Protein AF-A0A7C5LTK8-F1 (afdb_monomer)

Radius of gyration: 16.99 Å; Cα contacts (8 Å, |Δi|>4): 163; chains: 1; bounding box: 32×28×56 Å

Nearest PDB structures (foldseek):
  8brd-assembly1_B  TM=3.113E-01  e=4.172E+00  Vibrio alginolyticus

Mean predicted aligned error: 5.51 Å

Secondary structure (DSSP, 8-state):
-TT--HHHHHHHHHHHHHHHHHHHHHHHHHHHHHS-TT-S-HHHHHHHHHTSHHHHHHHHHHHHHHHHHHHHHHHHH-TTSHHHHHHHHHHHHHHHHHHS--TTS-HHHHHHHHHHHHHHHHHHHHHHHHHH-

Solvent-accessible surface area (backbone atoms only — not comparable to full-atom values): 6772 Å² total; per-residue (Å²): 129,91,40,74,44,70,67,23,33,50,48,17,49,49,46,31,53,54,48,50,51,52,50,50,51,55,50,51,53,52,54,55,71,72,52,62,91,84,48,98,49,60,66,63,51,49,53,51,52,58,58,27,72,68,43,48,49,53,54,50,52,51,51,48,51,35,34,21,51,17,7,20,54,11,11,67,66,21,73,82,26,20,59,63,32,6,42,52,41,10,48,50,48,21,52,48,47,68,69,51,88,57,86,85,57,58,66,68,57,43,52,52,51,19,63,46,29,32,63,37,5,36,48,17,11,50,66,41,47,71,74,76,106

pLDDT: mean 86.71, std 8.19, range [54.88, 95.88]

Sequence (133 aa):
MAGLSLAAIGAGIGVAVILSALVGLVFGAAVIADTHPDDDDPEAALDAAMASPGALAQLSVLSLAVTLLSGAVTGWLAPAAPYANAALVGATGTVLGLALPAPGFPRRLRIAMALATLPVTLAGAWGLTAFTG

Structure (mmCIF, N/CA/C/O backbone):
data_AF-A0A7C5LTK8-F1
#
_entry.id   AF-A0A7C5LTK8-F1
#
loop_
_atom_site.group_PDB
_atom_site.id
_atom_site.type_symbol
_atom_site.label_atom_id
_atom_site.label_alt_id
_atom_site.label_comp_id
_atom_site.label_asym_id
_atom_site.label_entity_id
_atom_site.label_seq_id
_atom_site.pdbx_PDB_ins_code
_atom_site.Cartn_x
_atom_site.Cartn_y
_atom_site.Cartn_z
_atom_site.occupancy
_atom_site.B_iso_or_equiv
_atom_site.auth_seq_id
_atom_site.auth_comp_id
_atom_site.auth_asym_id
_atom_site.auth_atom_id
_atom_site.pdbx_PDB_model_num
ATOM 1 N N . MET A 1 1 ? -12.384 -8.879 23.725 1.00 54.88 1 MET A N 1
ATOM 2 C CA . MET A 1 1 ? -11.821 -8.391 22.444 1.00 54.88 1 MET A CA 1
ATOM 3 C C . MET A 1 1 ? -12.862 -7.580 21.661 1.00 54.88 1 MET A C 1
ATOM 5 O O . MET A 1 1 ? -13.046 -7.800 20.471 1.00 54.88 1 MET A O 1
ATOM 9 N N . ALA A 1 2 ? -13.578 -6.658 22.313 1.00 58.59 2 ALA A N 1
ATOM 10 C CA . ALA A 1 2 ? -14.567 -5.825 21.629 1.00 58.59 2 ALA A CA 1
ATOM 11 C C . ALA A 1 2 ? -13.823 -4.701 20.890 1.00 58.59 2 ALA A C 1
ATOM 13 O O . ALA A 1 2 ? -13.115 -3.934 21.532 1.00 58.59 2 ALA A O 1
ATOM 14 N N . GLY A 1 3 ? -13.909 -4.660 19.559 1.00 80.25 3 GLY A N 1
ATOM 15 C CA . GLY A 1 3 ? -13.295 -3.603 18.743 1.00 80.25 3 GLY A CA 1
ATOM 16 C C . GLY A 1 3 ? -12.695 -4.079 17.418 1.00 80.25 3 GLY A C 1
ATOM 17 O O . GLY A 1 3 ? -12.598 -3.290 16.481 1.00 80.25 3 GLY A O 1
ATOM 18 N N . LEU A 1 4 ? -12.337 -5.362 17.293 1.00 88.12 4 LEU A N 1
ATOM 19 C CA . LEU A 1 4 ? -11.891 -5.925 16.014 1.00 88.12 4 LEU A CA 1
ATOM 20 C C . LEU A 1 4 ? -13.092 -6.207 15.103 1.00 88.12 4 LEU A C 1
ATOM 22 O O . LEU A 1 4 ? -14.063 -6.833 15.526 1.00 88.12 4 LEU A O 1
ATOM 26 N N . SER A 1 5 ? -13.009 -5.760 13.853 1.00 92.88 5 SER A N 1
ATOM 27 C CA . SER A 1 5 ? -14.046 -5.891 12.834 1.00 92.88 5 SER A CA 1
ATOM 28 C C . SER A 1 5 ? -13.466 -6.554 11.589 1.00 92.88 5 SER A C 1
ATOM 30 O O . SER A 1 5 ? -12.733 -5.936 10.817 1.00 92.88 5 SER A O 1
ATOM 32 N N . LEU A 1 6 ? -13.831 -7.822 11.367 1.00 91.81 6 LEU A N 1
ATOM 33 C CA . LEU A 1 6 ? -13.440 -8.565 10.162 1.00 91.81 6 LEU A CA 1
ATOM 34 C C . LEU A 1 6 ? -13.928 -7.878 8.883 1.00 91.81 6 LEU A C 1
ATOM 36 O O . LEU A 1 6 ? -13.221 -7.889 7.881 1.00 91.81 6 LEU A O 1
ATOM 40 N N . ALA A 1 7 ? -15.103 -7.245 8.927 1.00 92.69 7 ALA A N 1
ATOM 41 C CA . ALA A 1 7 ? -15.638 -6.498 7.796 1.00 92.69 7 ALA A CA 1
ATOM 42 C C . ALA A 1 7 ? -14.766 -5.277 7.457 1.00 92.69 7 ALA A C 1
ATOM 44 O O . ALA A 1 7 ? -14.459 -5.059 6.290 1.00 92.69 7 ALA A O 1
ATOM 45 N N . ALA A 1 8 ? -14.312 -4.520 8.463 1.00 90.69 8 ALA A N 1
ATOM 46 C CA . ALA A 1 8 ? -13.443 -3.362 8.248 1.00 90.69 8 ALA A CA 1
ATOM 47 C C . ALA A 1 8 ? -12.054 -3.771 7.735 1.00 90.69 8 ALA A C 1
ATOM 49 O O . ALA A 1 8 ? -11.541 -3.162 6.800 1.00 90.69 8 ALA A O 1
ATOM 50 N N . ILE A 1 9 ? -11.473 -4.836 8.299 1.00 92.31 9 ILE A N 1
ATOM 51 C CA . ILE A 1 9 ? -10.191 -5.396 7.842 1.00 92.31 9 ILE A CA 1
ATOM 52 C C . ILE A 1 9 ? -10.316 -5.891 6.395 1.00 92.31 9 ILE A C 1
ATOM 54 O O . ILE A 1 9 ? -9.482 -5.564 5.552 1.00 92.31 9 ILE A O 1
ATOM 58 N N . GLY A 1 10 ? -11.378 -6.643 6.093 1.00 91.75 10 GLY A N 1
ATOM 59 C CA . GLY A 1 10 ? -11.665 -7.130 4.746 1.00 91.75 10 GLY A CA 1
ATOM 60 C C . GLY A 1 10 ? -11.858 -5.993 3.743 1.00 91.75 10 GLY A C 1
ATOM 61 O O . GLY A 1 10 ? -11.321 -6.062 2.642 1.00 91.75 10 GLY A O 1
ATOM 62 N N . ALA A 1 11 ? -12.549 -4.919 4.134 1.00 92.50 11 ALA A N 1
ATOM 63 C CA . ALA A 1 11 ? -12.712 -3.729 3.304 1.00 92.50 11 ALA A CA 1
ATOM 64 C C . ALA A 1 11 ? -11.375 -3.020 3.044 1.00 92.50 11 ALA A C 1
ATOM 66 O O . ALA A 1 11 ? -11.083 -2.692 1.898 1.00 92.50 11 ALA A O 1
ATOM 67 N N . GLY A 1 12 ? -10.532 -2.840 4.067 1.00 91.38 12 GLY A N 1
ATOM 68 C CA . GLY A 1 12 ? -9.191 -2.275 3.908 1.00 91.38 12 GLY A CA 1
ATOM 69 C C . GLY A 1 12 ? -8.328 -3.078 2.938 1.00 91.38 12 GLY A C 1
ATOM 70 O O . GLY A 1 12 ? -7.762 -2.512 2.000 1.00 91.38 12 GLY A O 1
ATOM 71 N N . ILE A 1 13 ? -8.274 -4.402 3.108 1.00 92.88 13 ILE A N 1
ATOM 72 C CA . ILE A 1 13 ? -7.550 -5.296 2.191 1.00 92.88 13 ILE A CA 1
ATOM 73 C C . ILE A 1 13 ? -8.144 -5.213 0.778 1.00 92.88 13 ILE A C 1
ATOM 75 O O . ILE A 1 13 ? -7.400 -5.083 -0.190 1.00 92.88 13 ILE A O 1
ATOM 79 N N . GLY A 1 14 ? -9.473 -5.232 0.648 1.00 92.12 14 GLY A N 1
ATOM 80 C CA . GLY A 1 14 ? -10.161 -5.115 -0.638 1.00 92.12 14 GLY A CA 1
ATOM 81 C C . GLY A 1 14 ? -9.826 -3.815 -1.370 1.00 92.12 14 GLY A C 1
ATOM 82 O O . GLY A 1 14 ? -9.500 -3.848 -2.554 1.00 92.12 14 GLY A O 1
ATOM 83 N N . VAL A 1 15 ? -9.822 -2.681 -0.661 1.00 93.19 15 VAL A N 1
ATOM 84 C CA . VAL A 1 15 ? -9.406 -1.379 -1.206 1.00 93.19 15 VAL A CA 1
ATOM 85 C C . VAL A 1 15 ? -7.959 -1.425 -1.680 1.00 93.19 15 VAL A C 1
ATOM 87 O O . VAL A 1 15 ? -7.680 -0.971 -2.787 1.00 93.19 15 VAL A O 1
ATOM 90 N N . ALA A 1 16 ? -7.053 -2.003 -0.885 1.00 91.00 16 ALA A N 1
ATOM 91 C CA . ALA A 1 16 ? -5.656 -2.132 -1.283 1.00 91.00 16 ALA A CA 1
ATOM 92 C C . ALA A 1 16 ? -5.522 -2.932 -2.587 1.00 91.00 16 ALA A C 1
ATOM 94 O O . ALA A 1 16 ? -4.891 -2.466 -3.528 1.00 91.00 16 ALA A O 1
ATOM 95 N N . VAL A 1 17 ? -6.181 -4.089 -2.684 1.00 91.12 17 VAL A N 1
ATOM 96 C CA . VAL A 1 17 ? -6.124 -4.950 -3.876 1.00 91.12 17 VAL A CA 1
ATOM 97 C C . VAL A 1 17 ? -6.712 -4.257 -5.107 1.00 91.12 17 VAL A C 1
ATOM 99 O O . VAL A 1 17 ? -6.070 -4.232 -6.157 1.00 91.12 17 VAL A O 1
ATOM 102 N N . ILE A 1 18 ? -7.909 -3.674 -4.989 1.00 93.50 18 ILE A N 1
ATOM 103 C CA . ILE A 1 18 ? -8.596 -3.025 -6.115 1.00 93.50 18 ILE A CA 1
ATOM 104 C C . ILE A 1 18 ? -7.784 -1.829 -6.614 1.00 93.50 18 ILE A C 1
ATOM 106 O O . ILE A 1 18 ? -7.542 -1.710 -7.815 1.00 93.50 18 ILE A O 1
ATOM 110 N N . LEU A 1 19 ? -7.330 -0.956 -5.711 1.00 92.44 19 LEU A N 1
ATOM 111 C CA . LEU A 1 19 ? -6.563 0.220 -6.109 1.00 92.44 19 LEU A CA 1
ATOM 112 C C . LEU A 1 19 ? -5.185 -0.154 -6.655 1.00 92.44 19 LEU A C 1
ATOM 114 O O . LEU A 1 19 ? -4.761 0.446 -7.636 1.00 92.44 19 LEU A O 1
ATOM 118 N N . SER A 1 20 ? -4.506 -1.157 -6.092 1.00 90.50 20 SER A N 1
ATOM 119 C CA . SER A 1 20 ? -3.244 -1.653 -6.653 1.00 90.50 20 SER A CA 1
ATOM 120 C C . SER A 1 20 ? -3.422 -2.206 -8.067 1.00 90.50 20 SER A C 1
ATOM 122 O O . SER A 1 20 ? -2.588 -1.929 -8.926 1.00 90.50 20 SER A O 1
ATOM 124 N N . ALA A 1 21 ? -4.514 -2.927 -8.342 1.00 89.94 21 ALA A N 1
ATOM 125 C CA . ALA A 1 21 ? -4.817 -3.411 -9.688 1.00 89.94 21 ALA A CA 1
ATOM 126 C C . ALA A 1 21 ? -5.087 -2.254 -10.665 1.00 89.94 21 ALA A C 1
ATOM 128 O O . ALA A 1 21 ? -4.532 -2.235 -11.761 1.00 89.94 21 ALA A O 1
ATOM 129 N N . LEU A 1 22 ? -5.884 -1.260 -10.259 1.00 90.50 22 LEU A N 1
ATOM 130 C CA . LEU A 1 22 ? -6.170 -0.080 -11.083 1.00 90.50 22 LEU A CA 1
ATOM 131 C C . LEU A 1 22 ? -4.912 0.746 -11.367 1.00 90.50 22 LEU A C 1
ATOM 133 O O . LEU A 1 22 ? -4.670 1.119 -12.511 1.00 90.50 22 LEU A O 1
ATOM 137 N N . VAL A 1 23 ? -4.091 0.991 -10.344 1.00 89.25 23 VAL A N 1
ATOM 138 C CA . VAL A 1 23 ? -2.800 1.673 -10.484 1.00 89.25 23 VAL A CA 1
ATOM 139 C C . VAL A 1 23 ? -1.893 0.912 -11.444 1.00 89.25 23 VAL A C 1
ATOM 141 O O . VAL A 1 23 ? -1.325 1.527 -12.340 1.00 89.25 23 VAL A O 1
ATOM 144 N N . GLY A 1 24 ? -1.780 -0.409 -11.289 1.00 86.62 24 GLY A N 1
ATOM 145 C CA . GLY A 1 24 ? -0.967 -1.245 -12.170 1.00 86.62 24 GLY A CA 1
ATOM 146 C C . GLY A 1 24 ? -1.431 -1.192 -13.625 1.00 86.62 24 GLY A C 1
ATOM 147 O O . GLY A 1 24 ? -0.600 -1.066 -14.518 1.00 86.62 24 GLY A O 1
ATOM 148 N N . LEU A 1 25 ? -2.746 -1.214 -13.867 1.00 87.62 25 LEU A N 1
ATOM 149 C CA . LEU A 1 25 ? -3.320 -1.099 -15.211 1.00 87.62 25 LEU A CA 1
ATOM 150 C C . LEU A 1 25 ? -3.041 0.266 -15.848 1.00 87.62 25 LEU A C 1
ATOM 152 O O . LEU A 1 25 ? -2.590 0.325 -16.988 1.00 87.62 25 LEU A O 1
ATOM 156 N N . VAL A 1 26 ? -3.287 1.357 -15.117 1.00 88.06 26 VAL A N 1
ATOM 157 C CA . VAL A 1 26 ? -3.044 2.721 -15.615 1.00 88.06 26 VAL A CA 1
ATOM 158 C C . VAL A 1 26 ? -1.556 2.943 -15.871 1.00 88.06 26 VAL A C 1
ATOM 160 O O . VAL A 1 26 ? -1.187 3.490 -16.906 1.00 88.06 26 VAL A O 1
ATOM 163 N N . PHE A 1 27 ? -0.702 2.483 -14.956 1.00 86.19 27 PHE A N 1
ATOM 164 C CA . PHE A 1 27 ? 0.744 2.577 -15.103 1.00 86.19 27 PHE A CA 1
ATOM 165 C C . PHE A 1 27 ? 1.240 1.768 -16.305 1.00 86.19 27 PHE A C 1
ATOM 167 O O . PHE A 1 27 ? 1.963 2.302 -17.136 1.00 86.19 27 PHE A O 1
ATOM 174 N N . GLY A 1 28 ? 0.809 0.511 -16.444 1.00 84.19 28 GLY A N 1
ATOM 175 C CA . GLY A 1 28 ? 1.182 -0.335 -17.578 1.00 84.19 28 GLY A CA 1
ATOM 176 C C . GLY A 1 28 ? 0.750 0.260 -18.919 1.00 84.19 28 GLY A C 1
ATOM 177 O O . GLY A 1 28 ? 1.547 0.306 -19.848 1.00 84.19 28 GLY A O 1
ATOM 178 N N . ALA A 1 29 ? -0.473 0.793 -19.006 1.00 85.62 29 ALA A N 1
ATOM 179 C CA . ALA A 1 29 ? -0.951 1.468 -20.211 1.00 85.62 29 ALA A CA 1
ATOM 180 C C . ALA A 1 29 ? -0.1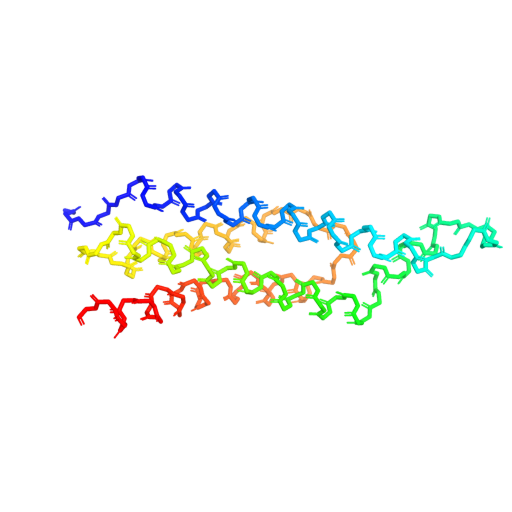22 2.717 -20.557 1.00 85.62 29 ALA A C 1
ATOM 182 O O . ALA A 1 29 ? 0.157 2.949 -21.731 1.00 85.62 29 ALA A O 1
ATOM 183 N N . ALA A 1 30 ? 0.290 3.498 -19.552 1.00 85.50 30 ALA A N 1
ATOM 184 C CA . ALA A 1 30 ? 1.152 4.660 -19.757 1.00 85.50 30 ALA A CA 1
ATOM 185 C C . ALA A 1 30 ? 2.543 4.252 -20.266 1.00 85.50 30 ALA A C 1
ATOM 187 O O . ALA A 1 30 ? 3.014 4.806 -21.252 1.00 85.50 30 ALA A O 1
ATOM 188 N N . VAL A 1 31 ? 3.159 3.230 -19.661 1.00 82.00 31 VAL A N 1
ATOM 189 C CA . VAL A 1 31 ? 4.473 2.736 -20.102 1.00 82.00 31 VAL A CA 1
ATOM 190 C C . VAL A 1 31 ? 4.415 2.193 -21.533 1.00 82.00 31 VAL A C 1
ATOM 192 O O . VAL A 1 31 ? 5.315 2.479 -22.316 1.00 82.00 31 VAL A O 1
ATOM 195 N N . ILE A 1 32 ? 3.352 1.463 -21.895 1.00 82.56 32 ILE A N 1
ATOM 196 C CA . ILE A 1 32 ? 3.144 0.961 -23.265 1.00 82.56 32 ILE A CA 1
ATOM 197 C C . ILE A 1 32 ? 2.97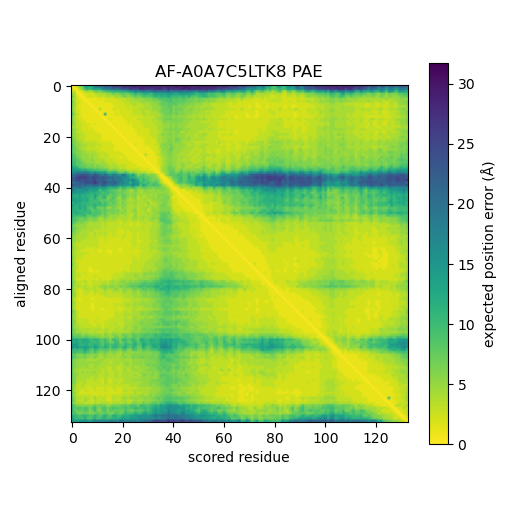8 2.114 -24.262 1.00 82.56 32 ILE A C 1
ATOM 199 O O . ILE A 1 32 ? 3.495 2.043 -25.370 1.00 82.56 32 ILE A O 1
ATOM 203 N N . ALA A 1 33 ? 2.268 3.182 -23.888 1.00 82.50 33 ALA A N 1
ATOM 204 C CA . ALA A 1 33 ? 2.117 4.354 -24.750 1.00 82.50 33 ALA A CA 1
ATOM 205 C C . ALA A 1 33 ? 3.445 5.103 -24.967 1.00 82.50 33 ALA A C 1
ATOM 207 O O . ALA A 1 33 ? 3.642 5.700 -26.025 1.00 82.50 33 ALA A O 1
ATOM 208 N N . ASP A 1 34 ? 4.343 5.049 -23.982 1.00 79.06 34 ASP A N 1
ATOM 209 C CA . ASP A 1 34 ? 5.669 5.663 -24.052 1.00 79.06 34 ASP A CA 1
ATOM 210 C C . ASP A 1 34 ? 6.697 4.788 -24.796 1.00 79.06 34 ASP A C 1
ATOM 212 O O . ASP A 1 34 ? 7.711 5.309 -25.262 1.00 79.06 34 ASP A O 1
ATOM 216 N N . THR A 1 35 ? 6.450 3.481 -24.953 1.00 77.81 35 THR A N 1
ATOM 217 C CA . THR A 1 35 ? 7.323 2.581 -25.729 1.00 77.81 35 THR A CA 1
ATOM 218 C C . THR A 1 35 ? 6.992 2.684 -27.219 1.00 77.81 35 THR A C 1
ATOM 220 O O . THR A 1 35 ? 5.833 2.594 -27.623 1.00 77.81 35 THR A O 1
ATOM 223 N N . HIS A 1 36 ? 7.996 2.940 -28.059 1.00 68.38 36 HIS A N 1
ATOM 224 C CA . HIS A 1 36 ? 7.783 3.161 -29.490 1.00 68.38 36 HIS A CA 1
ATOM 225 C C . HIS A 1 36 ? 7.755 1.824 -30.251 1.00 68.38 36 HIS A C 1
ATOM 227 O O . HIS A 1 36 ? 8.570 0.948 -29.983 1.00 68.38 36 HIS A O 1
ATOM 233 N N . PRO A 1 37 ? 6.851 1.652 -31.233 1.00 61.31 37 PRO A N 1
ATOM 234 C CA . PRO A 1 37 ? 6.721 0.401 -31.987 1.00 61.31 37 PRO A CA 1
ATOM 235 C C . PRO A 1 37 ? 7.909 0.092 -32.915 1.00 61.31 37 PRO A C 1
ATOM 237 O O . PRO A 1 37 ? 7.938 -0.986 -33.501 1.00 61.31 37 PRO A O 1
ATOM 240 N N . ASP A 1 38 ? 8.860 1.020 -33.056 1.00 64.81 38 ASP A N 1
ATOM 241 C CA . ASP A 1 38 ? 10.075 0.853 -33.862 1.00 64.81 38 ASP A CA 1
ATOM 242 C C . ASP A 1 38 ? 11.226 0.175 -33.088 1.00 64.81 38 ASP A C 1
ATOM 244 O O . ASP A 1 38 ? 12.298 -0.033 -33.656 1.00 64.81 38 ASP A O 1
ATOM 248 N N . ASP A 1 39 ? 11.035 -0.168 -31.807 1.00 71.25 39 ASP A N 1
ATOM 249 C CA . ASP A 1 39 ? 12.032 -0.914 -31.037 1.00 71.25 39 ASP A CA 1
ATOM 250 C C . ASP A 1 39 ? 12.105 -2.374 -31.526 1.00 71.25 39 ASP A C 1
ATOM 252 O O . ASP A 1 39 ? 11.104 -3.092 -31.545 1.00 71.25 39 ASP A O 1
ATOM 256 N N . ASP A 1 40 ? 13.313 -2.830 -31.883 1.00 72.25 40 ASP A N 1
ATOM 257 C CA . ASP A 1 40 ? 13.584 -4.185 -32.400 1.00 72.25 40 ASP A CA 1
ATOM 258 C C . ASP A 1 40 ? 13.161 -5.313 -31.427 1.00 72.25 40 ASP A C 1
ATOM 260 O O . ASP A 1 40 ? 13.000 -6.464 -31.839 1.00 72.25 40 ASP A O 1
ATOM 264 N N . ASP A 1 41 ? 12.970 -4.987 -30.142 1.00 82.06 41 ASP A N 1
ATOM 265 C CA . ASP A 1 41 ? 12.438 -5.877 -29.105 1.00 82.06 41 ASP A CA 1
ATOM 266 C C . ASP A 1 41 ? 11.553 -5.091 -28.105 1.00 82.06 41 ASP A C 1
ATOM 268 O O . ASP A 1 41 ? 12.053 -4.541 -27.113 1.00 82.06 41 ASP A O 1
ATOM 272 N N . PRO A 1 42 ? 10.230 -5.009 -28.345 1.00 75.06 42 PRO A N 1
ATOM 273 C CA . PRO A 1 42 ? 9.316 -4.237 -27.504 1.00 75.06 42 PRO A CA 1
ATOM 274 C C . PRO A 1 42 ? 9.148 -4.830 -26.096 1.00 75.06 42 PRO A C 1
ATOM 276 O O . PRO A 1 42 ? 8.831 -4.093 -25.162 1.00 75.06 42 PRO A O 1
ATOM 279 N N . GLU A 1 43 ? 9.377 -6.136 -25.909 1.00 79.31 43 GLU A N 1
ATOM 280 C CA . GLU A 1 43 ? 9.323 -6.764 -24.583 1.00 79.31 43 GLU A CA 1
ATOM 281 C C . GLU A 1 43 ? 10.531 -6.341 -23.740 1.00 79.31 43 GLU A C 1
ATOM 283 O O . GLU A 1 43 ? 10.370 -5.920 -22.592 1.00 79.31 43 GLU A O 1
ATOM 288 N N . ALA A 1 44 ? 11.734 -6.351 -24.323 1.00 80.69 44 ALA A N 1
ATOM 289 C CA . ALA A 1 44 ? 12.936 -5.875 -23.640 1.00 80.69 44 ALA A CA 1
ATOM 290 C C . ALA A 1 44 ? 12.875 -4.369 -23.319 1.00 80.69 44 ALA A C 1
ATOM 292 O O . ALA A 1 44 ? 13.328 -3.944 -22.250 1.00 80.69 44 ALA A O 1
ATOM 293 N N . ALA A 1 45 ? 12.298 -3.560 -24.215 1.00 78.50 45 ALA A N 1
ATOM 294 C CA . ALA A 1 45 ? 12.090 -2.130 -23.990 1.00 78.50 45 ALA A CA 1
ATOM 295 C C . ALA A 1 45 ? 11.107 -1.869 -22.833 1.00 78.50 45 ALA A C 1
ATOM 297 O O . ALA A 1 45 ? 11.369 -1.027 -21.967 1.00 78.50 45 ALA A O 1
ATOM 298 N N . LEU A 1 46 ? 10.018 -2.642 -22.766 1.00 78.38 46 LEU A N 1
ATOM 299 C CA . LEU A 1 46 ? 9.040 -2.580 -21.681 1.00 78.38 46 LEU A CA 1
ATOM 300 C C . LEU A 1 46 ? 9.659 -2.973 -20.331 1.00 78.38 46 LEU A C 1
ATOM 302 O O . LEU A 1 46 ? 9.504 -2.246 -19.345 1.00 78.38 46 LEU A O 1
ATOM 306 N N . ASP A 1 47 ? 10.416 -4.071 -20.287 1.00 81.12 47 ASP A N 1
ATOM 307 C CA . ASP A 1 47 ? 11.117 -4.520 -19.080 1.00 81.12 47 ASP A CA 1
ATOM 308 C C . ASP A 1 47 ? 12.124 -3.469 -18.586 1.00 81.12 47 ASP A C 1
ATOM 310 O O . ASP A 1 47 ? 12.193 -3.169 -17.387 1.00 81.12 47 ASP A O 1
ATOM 314 N N . ALA A 1 48 ? 12.873 -2.848 -19.503 1.00 80.50 48 ALA A N 1
ATOM 315 C CA . ALA A 1 48 ? 13.812 -1.780 -19.177 1.00 80.50 48 ALA A CA 1
ATOM 316 C C . ALA A 1 48 ? 13.103 -0.523 -18.641 1.00 80.50 48 ALA A C 1
ATOM 318 O O . ALA A 1 48 ? 13.558 0.075 -17.657 1.00 80.50 48 ALA A O 1
ATOM 319 N N . ALA A 1 49 ? 11.969 -0.142 -19.236 1.00 80.88 49 ALA A N 1
ATOM 320 C CA . ALA A 1 49 ? 11.166 0.990 -18.787 1.00 80.88 49 ALA A CA 1
ATOM 321 C C . ALA A 1 49 ? 10.592 0.753 -17.379 1.00 80.88 49 ALA A C 1
ATOM 323 O O . ALA A 1 49 ? 10.694 1.628 -16.511 1.00 80.88 49 ALA A O 1
ATOM 324 N N . MET A 1 50 ? 10.075 -0.451 -17.110 1.00 80.19 50 MET A N 1
ATOM 325 C CA . MET A 1 50 ? 9.548 -0.843 -15.798 1.00 80.19 50 MET A CA 1
ATOM 326 C C . MET A 1 50 ? 10.633 -0.961 -14.720 1.00 80.19 50 MET A C 1
ATOM 328 O O . MET A 1 50 ? 10.376 -0.666 -13.550 1.00 80.19 50 MET A O 1
ATOM 332 N N . ALA A 1 51 ? 11.853 -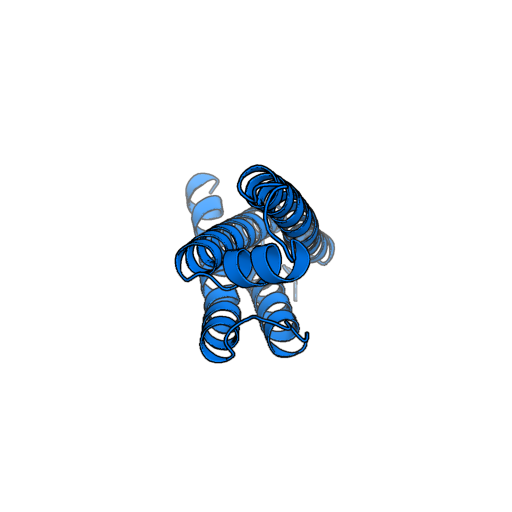1.350 -15.097 1.00 82.62 51 ALA A N 1
ATOM 333 C CA . ALA A 1 51 ? 13.001 -1.413 -14.194 1.00 82.62 51 ALA A CA 1
ATOM 334 C C . ALA A 1 51 ? 13.665 -0.045 -13.946 1.00 82.62 51 ALA A C 1
ATOM 336 O O . ALA A 1 51 ? 14.563 0.062 -13.101 1.00 82.62 51 ALA A O 1
ATOM 337 N N . SER A 1 52 ? 13.246 1.008 -14.656 1.00 86.06 52 SER A N 1
ATOM 338 C CA . SER A 1 52 ? 13.847 2.332 -14.526 1.00 86.06 52 SER A CA 1
ATOM 339 C C . SER A 1 52 ? 13.653 2.915 -13.112 1.00 86.06 52 SER A C 1
ATOM 341 O O . SER A 1 52 ? 12.602 2.731 -12.487 1.00 86.06 52 SER A O 1
ATOM 343 N N . PRO A 1 53 ? 14.626 3.679 -12.576 1.00 85.62 53 PRO A N 1
ATOM 344 C CA . PRO A 1 53 ? 14.484 4.315 -11.264 1.00 85.62 53 PRO A CA 1
ATOM 345 C C . PRO A 1 53 ? 13.243 5.212 -11.145 1.00 85.62 53 PRO A C 1
ATOM 347 O O . PRO A 1 53 ? 12.649 5.292 -10.071 1.00 85.62 53 PRO A O 1
ATOM 350 N N . GLY A 1 54 ? 12.842 5.865 -12.244 1.00 87.19 54 GLY A N 1
ATOM 351 C CA . GLY A 1 54 ? 11.640 6.699 -12.305 1.00 87.19 54 GLY A CA 1
ATOM 352 C C . GLY A 1 54 ? 10.359 5.884 -12.136 1.00 87.19 54 GLY A C 1
ATOM 353 O O . GLY A 1 54 ? 9.545 6.207 -11.269 1.00 87.19 54 GLY A O 1
ATOM 354 N N . ALA A 1 55 ? 10.225 4.787 -12.888 1.00 86.12 55 ALA A N 1
ATOM 355 C CA . ALA A 1 55 ? 9.111 3.847 -12.767 1.00 86.12 55 ALA A CA 1
ATOM 356 C C . ALA A 1 55 ? 9.016 3.256 -11.353 1.00 86.12 55 ALA A C 1
ATOM 358 O O . ALA A 1 55 ? 7.956 3.285 -10.725 1.00 86.12 55 ALA A O 1
ATOM 359 N N . LEU A 1 56 ? 10.143 2.792 -10.805 1.00 86.56 56 LEU A N 1
ATOM 360 C CA . LEU A 1 56 ? 10.204 2.236 -9.452 1.00 86.56 56 LEU A CA 1
ATOM 361 C C . LEU A 1 56 ? 9.800 3.264 -8.386 1.00 86.56 56 LEU A C 1
ATOM 363 O O . LEU A 1 56 ? 9.092 2.914 -7.438 1.00 86.56 56 LEU A O 1
ATOM 367 N N . ALA A 1 57 ? 10.216 4.526 -8.530 1.00 88.00 57 ALA A N 1
ATOM 368 C CA . ALA A 1 57 ? 9.829 5.599 -7.618 1.00 88.00 57 ALA A CA 1
ATOM 369 C C . ALA A 1 57 ? 8.323 5.895 -7.693 1.00 88.00 57 ALA A C 1
ATOM 371 O O . ALA A 1 57 ? 7.665 5.950 -6.653 1.00 88.00 57 ALA A O 1
ATOM 372 N N . GLN A 1 58 ? 7.763 6.019 -8.899 1.00 89.00 58 GLN A N 1
ATOM 373 C CA . GLN A 1 58 ? 6.328 6.247 -9.102 1.00 89.00 58 GLN A CA 1
ATOM 374 C C . GLN A 1 58 ? 5.486 5.099 -8.533 1.00 89.00 58 GLN A C 1
ATOM 376 O O . GLN A 1 58 ? 4.571 5.342 -7.746 1.00 89.00 58 GLN A O 1
ATOM 381 N N . LEU A 1 59 ? 5.840 3.849 -8.844 1.00 87.88 59 LEU A N 1
ATOM 382 C CA . LEU A 1 59 ? 5.162 2.663 -8.317 1.00 87.88 59 LEU A CA 1
ATOM 383 C C . LEU A 1 59 ? 5.240 2.584 -6.790 1.00 87.88 59 LEU A C 1
ATOM 385 O O . LEU A 1 59 ? 4.257 2.223 -6.139 1.00 87.88 59 LEU A O 1
ATOM 389 N N . SER A 1 60 ? 6.380 2.959 -6.203 1.00 88.88 60 SER A N 1
ATOM 390 C CA . SER A 1 60 ? 6.547 2.993 -4.747 1.00 88.88 60 SER A CA 1
ATOM 391 C C . SER A 1 60 ? 5.629 4.037 -4.111 1.00 88.88 60 SER A C 1
ATOM 393 O O . SER A 1 60 ? 4.893 3.718 -3.180 1.00 88.88 60 SER A O 1
ATOM 395 N N . VAL A 1 61 ? 5.608 5.264 -4.642 1.00 91.50 61 VAL A N 1
ATOM 396 C CA . VAL A 1 61 ? 4.736 6.343 -4.149 1.00 91.50 61 VAL A CA 1
ATOM 397 C C . VAL A 1 61 ? 3.262 5.957 -4.262 1.00 91.50 61 VAL A C 1
ATOM 399 O O . VAL A 1 61 ? 2.518 6.096 -3.291 1.00 91.50 61 VAL A O 1
ATOM 402 N N . LEU A 1 62 ? 2.842 5.416 -5.408 1.00 91.38 62 LEU A N 1
ATOM 403 C CA . LEU A 1 62 ? 1.460 4.983 -5.616 1.00 91.38 62 LEU A CA 1
ATOM 404 C C . LEU A 1 62 ? 1.084 3.834 -4.671 1.00 91.38 62 LEU A C 1
ATOM 406 O O . LEU A 1 62 ? 0.006 3.854 -4.083 1.00 91.38 62 LEU A O 1
ATOM 410 N N . SER A 1 63 ? 1.990 2.882 -4.437 1.00 91.00 63 SER A N 1
ATOM 411 C CA . SER A 1 63 ? 1.771 1.788 -3.480 1.00 91.00 63 SER A CA 1
ATOM 412 C C . SER A 1 63 ? 1.592 2.296 -2.045 1.00 91.00 63 SER A C 1
ATOM 414 O O . SER A 1 63 ? 0.718 1.816 -1.317 1.00 91.00 63 SER A O 1
ATOM 416 N N . LEU A 1 64 ? 2.376 3.298 -1.628 1.00 93.12 64 LEU A N 1
ATOM 417 C CA . LEU A 1 64 ? 2.210 3.932 -0.317 1.00 93.12 64 LEU A CA 1
ATOM 418 C C . LEU A 1 64 ? 0.886 4.700 -0.227 1.00 93.12 64 LEU A C 1
ATOM 420 O O . LEU A 1 64 ? 0.207 4.605 0.792 1.00 93.12 64 LEU A O 1
ATOM 424 N N . ALA A 1 65 ? 0.475 5.401 -1.286 1.00 94.56 65 ALA A N 1
ATOM 425 C CA . ALA A 1 65 ? -0.810 6.101 -1.323 1.00 94.56 65 ALA A CA 1
ATOM 426 C C . ALA A 1 65 ? -1.999 5.131 -1.190 1.00 94.56 65 ALA A C 1
ATOM 428 O O . ALA A 1 65 ? -2.915 5.375 -0.404 1.00 94.56 65 ALA A O 1
ATOM 429 N N . VAL A 1 66 ? -1.955 3.991 -1.886 1.00 95.31 66 VAL A N 1
ATOM 430 C CA . VAL A 1 66 ? -2.958 2.922 -1.753 1.00 95.31 66 VAL A CA 1
ATOM 431 C C . VAL A 1 66 ? -2.994 2.365 -0.329 1.00 95.31 66 VAL A C 1
ATOM 433 O O . VAL A 1 66 ? -4.069 2.191 0.246 1.00 95.31 66 VAL A O 1
ATOM 436 N N . THR A 1 67 ? -1.825 2.137 0.269 1.00 94.81 67 THR A N 1
ATOM 437 C CA . THR A 1 67 ? -1.703 1.655 1.653 1.00 94.81 67 THR A CA 1
ATOM 438 C C . THR A 1 67 ? -2.302 2.650 2.652 1.00 94.81 67 THR A C 1
ATOM 440 O O . THR A 1 67 ? -3.026 2.261 3.570 1.00 94.81 67 THR A O 1
ATOM 443 N N . LEU A 1 68 ? -2.047 3.944 2.452 1.00 95.88 68 LEU A N 1
ATOM 444 C CA . LEU A 1 68 ? -2.595 5.020 3.273 1.00 95.88 68 LEU A CA 1
ATOM 445 C C . LEU A 1 68 ? -4.131 5.030 3.200 1.00 95.88 68 LEU A C 1
ATOM 447 O O . LEU A 1 68 ? -4.801 5.052 4.230 1.00 95.88 68 LEU A O 1
ATOM 451 N N . LEU A 1 69 ? -4.695 4.951 1.991 1.00 95.00 69 LEU A N 1
ATOM 452 C CA . LEU A 1 69 ? -6.145 4.914 1.775 1.00 95.00 69 LEU A CA 1
ATOM 453 C C . LEU A 1 69 ? -6.793 3.665 2.379 1.00 95.00 69 LEU A C 1
ATOM 455 O O . LEU A 1 69 ? -7.846 3.757 3.005 1.00 95.00 69 LEU A O 1
ATOM 459 N N . SER A 1 70 ? -6.145 2.508 2.247 1.00 95.00 70 SER A N 1
ATOM 460 C CA . SER A 1 70 ? -6.581 1.258 2.873 1.00 95.00 70 SER A CA 1
ATOM 461 C C . SER A 1 70 ? -6.661 1.390 4.401 1.00 95.00 70 SER A C 1
ATOM 463 O O . SER A 1 70 ? -7.671 1.026 5.013 1.00 95.00 70 SER A O 1
ATOM 465 N N . GLY A 1 71 ? -5.647 2.004 5.018 1.00 93.25 71 GLY A N 1
ATOM 466 C CA . GLY A 1 71 ? -5.648 2.340 6.440 1.00 93.25 71 GLY A CA 1
ATOM 467 C C . GLY A 1 71 ? -6.762 3.306 6.839 1.00 93.25 71 GLY A C 1
ATOM 468 O O . GLY A 1 71 ? -7.466 3.059 7.819 1.00 93.25 71 GLY A O 1
ATOM 469 N N . ALA A 1 72 ? -6.971 4.362 6.052 1.00 94.44 72 ALA A N 1
ATOM 470 C CA . ALA A 1 72 ? -8.024 5.349 6.275 1.00 94.44 72 ALA A CA 1
ATOM 471 C C . ALA A 1 72 ? -9.420 4.705 6.253 1.00 94.44 72 ALA A C 1
ATOM 473 O O . ALA A 1 72 ? -10.170 4.823 7.220 1.00 94.44 72 ALA A O 1
ATOM 474 N N . VAL A 1 73 ? -9.740 3.937 5.206 1.00 94.19 73 VAL A N 1
ATOM 475 C CA . VAL A 1 73 ? -11.023 3.220 5.088 1.00 94.19 73 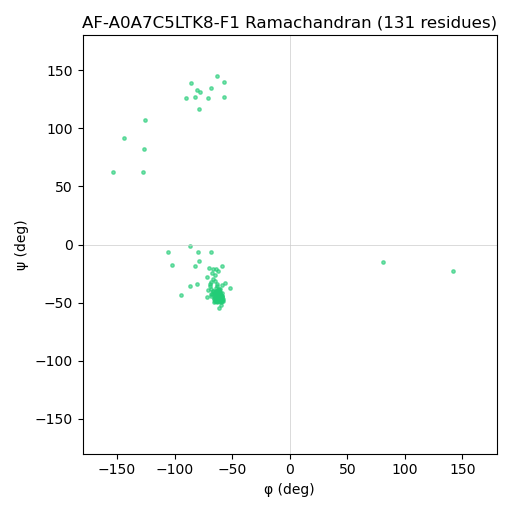VAL A CA 1
ATOM 476 C C . VAL A 1 73 ? -11.228 2.255 6.257 1.00 94.19 73 VAL A C 1
ATOM 478 O O . VAL A 1 73 ? -12.317 2.190 6.826 1.00 94.19 73 VAL A O 1
ATOM 481 N N . THR A 1 74 ? -10.176 1.544 6.665 1.00 93.56 74 THR A N 1
ATOM 482 C CA . THR A 1 74 ? -10.243 0.634 7.816 1.00 93.56 74 THR A CA 1
ATOM 483 C C . THR A 1 74 ? -10.559 1.385 9.111 1.00 93.56 74 THR A C 1
ATOM 485 O O . THR A 1 74 ? -11.416 0.948 9.880 1.00 93.56 74 THR A O 1
ATOM 488 N N . GLY A 1 75 ? -9.896 2.522 9.347 1.00 89.69 75 GLY A N 1
ATOM 489 C CA . GLY A 1 75 ? -10.129 3.370 10.516 1.00 89.69 75 GLY A CA 1
ATOM 490 C C . GLY A 1 75 ? -11.551 3.931 10.561 1.00 89.69 75 GLY A C 1
ATOM 491 O O . GLY A 1 75 ? -12.180 3.914 11.617 1.00 89.69 75 GLY A O 1
ATOM 492 N N . TRP A 1 76 ? -12.087 4.339 9.409 1.00 92.44 76 TRP A N 1
ATOM 493 C CA . TRP A 1 76 ? -13.461 4.831 9.280 1.00 92.44 76 TRP A CA 1
ATOM 494 C C . TRP A 1 76 ? -14.515 3.784 9.641 1.00 92.44 76 TRP A C 1
ATOM 496 O O . TRP A 1 76 ? -15.474 4.071 10.351 1.00 92.44 76 TRP A O 1
ATOM 506 N N . LEU A 1 77 ? -14.332 2.556 9.14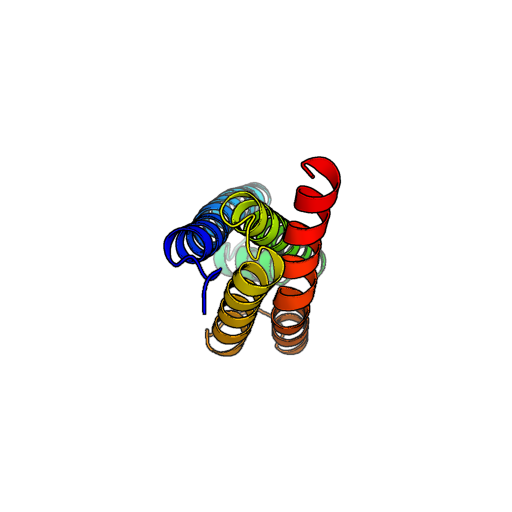9 1.00 92.38 77 LEU A N 1
ATOM 507 C CA . LEU A 1 77 ? -15.294 1.467 9.316 1.00 92.38 77 LEU A CA 1
ATOM 508 C C . LEU A 1 77 ? -15.222 0.801 10.698 1.00 92.38 77 LEU A C 1
ATOM 510 O O . LEU A 1 77 ? -16.129 0.053 11.064 1.00 92.38 77 LEU A O 1
ATOM 514 N N . ALA A 1 78 ? -14.160 1.049 11.469 1.00 91.25 78 ALA A N 1
ATOM 515 C CA . ALA A 1 78 ? -13.963 0.482 12.801 1.00 91.25 78 ALA A CA 1
ATOM 516 C C . ALA A 1 78 ? -13.656 1.556 13.867 1.00 91.25 78 ALA A C 1
ATOM 518 O O . ALA A 1 78 ? -12.603 1.495 14.509 1.00 91.25 78 ALA A O 1
ATOM 519 N N . PRO A 1 79 ? -14.586 2.494 14.136 1.00 87.19 79 PRO A N 1
ATOM 520 C CA . PRO A 1 79 ? -14.348 3.626 15.038 1.00 87.19 79 PRO A CA 1
ATOM 521 C C . PRO A 1 79 ? -14.052 3.213 16.489 1.00 87.19 79 PRO A C 1
ATOM 523 O O . PRO A 1 79 ? -13.399 3.950 17.220 1.00 87.19 79 PRO A O 1
ATOM 526 N N . ALA A 1 80 ? -14.481 2.019 16.914 1.00 88.69 80 ALA A N 1
ATOM 527 C CA . ALA A 1 80 ? -14.219 1.506 18.261 1.00 88.69 80 ALA A CA 1
ATOM 528 C C . ALA A 1 80 ? -12.752 1.087 18.494 1.00 88.69 80 ALA A C 1
ATOM 530 O O . ALA A 1 80 ? -12.286 1.106 19.631 1.00 88.69 80 ALA A O 1
ATOM 531 N N . ALA A 1 81 ? -12.022 0.683 17.447 1.00 89.88 81 ALA A N 1
ATOM 532 C CA . ALA A 1 81 ? -10.604 0.322 17.545 1.00 89.88 81 ALA A CA 1
ATOM 533 C C . ALA A 1 81 ? -9.873 0.538 16.202 1.00 89.88 81 ALA A C 1
ATOM 535 O O . ALA A 1 81 ? -9.361 -0.419 15.606 1.00 89.88 81 ALA A O 1
ATOM 536 N N . PRO A 1 82 ? -9.806 1.783 15.701 1.00 91.12 82 PRO A N 1
ATOM 537 C CA . PRO A 1 82 ? -9.364 2.073 14.337 1.00 91.12 82 PRO A CA 1
ATOM 538 C C . PRO A 1 82 ? -7.915 1.637 14.100 1.00 91.12 82 PRO A C 1
ATOM 540 O O . PRO A 1 82 ? -7.608 0.982 13.106 1.00 91.12 82 PRO A O 1
ATOM 543 N N . TYR A 1 83 ? -7.036 1.898 15.070 1.00 93.25 83 TYR A N 1
ATOM 544 C CA . TYR A 1 83 ? -5.617 1.552 14.988 1.00 93.25 83 TYR A CA 1
ATOM 545 C C . TYR A 1 83 ? -5.361 0.047 15.054 1.00 93.25 83 TYR A C 1
ATOM 547 O O . TYR A 1 83 ? -4.474 -0.448 14.370 1.00 93.25 83 TYR A O 1
ATOM 555 N N . ALA A 1 84 ? -6.142 -0.696 15.845 1.00 92.88 84 ALA A N 1
ATOM 556 C CA . ALA A 1 84 ? -5.976 -2.144 15.957 1.00 92.88 84 ALA A CA 1
ATOM 557 C C . ALA A 1 84 ? -6.363 -2.851 14.649 1.00 92.88 84 ALA A C 1
ATOM 559 O O . ALA A 1 84 ? -5.645 -3.733 14.184 1.00 92.88 84 ALA A O 1
ATOM 560 N N . ASN A 1 85 ? -7.464 -2.427 14.019 1.00 92.31 85 ASN A N 1
ATOM 561 C CA . ASN A 1 85 ? -7.885 -2.968 12.726 1.00 92.31 85 ASN A CA 1
ATOM 562 C C . ASN A 1 85 ? -6.911 -2.565 11.608 1.00 92.31 85 ASN A C 1
ATOM 564 O O . ASN A 1 85 ? -6.493 -3.416 10.825 1.00 92.31 85 ASN A O 1
ATOM 568 N N . ALA A 1 86 ? -6.477 -1.302 11.572 1.00 92.81 86 ALA A N 1
ATOM 569 C CA . ALA A 1 86 ? -5.487 -0.832 10.605 1.00 92.81 86 ALA A CA 1
ATOM 570 C C . ALA A 1 86 ? -4.119 -1.516 10.771 1.00 92.81 86 ALA A C 1
ATOM 572 O O . ALA A 1 86 ? -3.470 -1.833 9.777 1.00 92.81 86 ALA A O 1
ATOM 573 N N . ALA A 1 87 ? -3.695 -1.815 12.004 1.00 93.88 87 ALA A N 1
ATOM 574 C CA . ALA A 1 87 ? -2.476 -2.579 12.262 1.00 93.88 87 ALA A CA 1
ATOM 575 C C . ALA A 1 87 ? -2.547 -3.991 11.664 1.00 93.88 87 ALA A C 1
ATOM 577 O O . ALA A 1 87 ? -1.558 -4.459 11.107 1.00 93.88 87 ALA A O 1
ATOM 578 N N . LEU A 1 88 ? -3.705 -4.660 11.739 1.00 94.38 88 LEU A N 1
ATOM 579 C CA . LEU A 1 88 ? -3.897 -5.983 11.135 1.00 94.38 88 LEU A CA 1
ATOM 580 C C . LEU A 1 88 ? -3.847 -5.926 9.606 1.00 94.38 88 LEU A C 1
ATOM 582 O O . LEU A 1 88 ? -3.224 -6.789 8.986 1.00 94.38 88 LEU A O 1
ATOM 586 N N . VAL A 1 89 ? -4.441 -4.895 8.999 1.00 93.62 89 VAL A N 1
ATOM 587 C CA . VAL A 1 89 ? -4.338 -4.657 7.550 1.00 93.62 89 VAL A CA 1
ATOM 588 C C . VAL A 1 89 ? -2.881 -4.410 7.153 1.00 93.62 89 VAL A C 1
ATOM 590 O O . VAL A 1 89 ? -2.366 -5.084 6.262 1.00 93.62 89 VAL A O 1
ATOM 593 N N . GLY A 1 90 ? -2.182 -3.529 7.873 1.00 92.69 90 GLY A N 1
ATOM 594 C CA . GLY A 1 90 ? -0.775 -3.220 7.629 1.00 92.69 90 GLY A CA 1
ATOM 595 C C . GLY A 1 90 ? 0.137 -4.436 7.798 1.00 92.69 90 GLY A C 1
ATOM 596 O O . GLY A 1 90 ? 0.977 -4.693 6.942 1.00 92.69 90 GLY A O 1
ATOM 597 N N . ALA A 1 91 ? -0.067 -5.234 8.849 1.00 94.19 91 ALA A N 1
ATOM 598 C CA . ALA A 1 91 ? 0.681 -6.468 9.086 1.00 94.19 91 ALA A CA 1
ATOM 599 C C . ALA A 1 91 ? 0.433 -7.503 7.982 1.00 94.19 91 ALA A C 1
ATOM 601 O O . ALA A 1 91 ? 1.379 -8.128 7.503 1.00 94.19 91 ALA A O 1
ATOM 602 N N . THR A 1 92 ? -0.818 -7.645 7.535 1.00 92.38 92 THR A N 1
ATOM 603 C CA . THR A 1 92 ? -1.168 -8.518 6.407 1.00 92.38 92 THR A CA 1
ATOM 604 C C . THR A 1 92 ? -0.446 -8.067 5.139 1.00 92.38 92 THR A C 1
ATOM 606 O O . THR A 1 92 ? 0.192 -8.881 4.476 1.00 92.38 92 THR A O 1
ATOM 609 N N . GLY A 1 93 ? -0.465 -6.765 4.838 1.00 90.19 93 GLY A N 1
ATOM 610 C CA . GLY A 1 93 ? 0.252 -6.194 3.700 1.00 90.19 93 GLY A CA 1
ATOM 611 C C . GLY A 1 93 ? 1.770 -6.399 3.779 1.00 90.19 93 GLY A C 1
ATOM 612 O O . GLY A 1 93 ? 2.380 -6.807 2.795 1.00 90.19 93 GLY A O 1
ATOM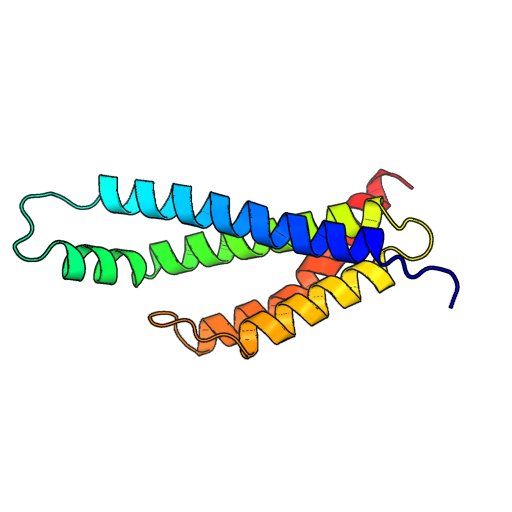 613 N N . THR A 1 94 ? 2.380 -6.219 4.956 1.00 92.25 94 THR A N 1
ATOM 614 C CA . THR A 1 94 ? 3.808 -6.500 5.178 1.00 92.25 94 THR A CA 1
ATOM 615 C C . THR A 1 94 ? 4.142 -7.971 4.926 1.00 92.25 94 THR A C 1
ATOM 617 O O . THR A 1 94 ? 5.112 -8.267 4.227 1.00 92.25 94 THR A O 1
ATOM 620 N N . VAL A 1 95 ? 3.346 -8.903 5.462 1.00 92.62 95 VAL A N 1
ATOM 621 C CA . VAL A 1 95 ? 3.557 -10.346 5.263 1.00 92.62 95 VAL A CA 1
ATOM 622 C C . VAL A 1 95 ? 3.443 -10.704 3.784 1.00 92.62 95 VAL A C 1
ATOM 624 O O . VAL A 1 95 ? 4.335 -11.361 3.251 1.00 92.62 95 VAL A O 1
ATOM 627 N N . LEU A 1 96 ? 2.399 -10.227 3.102 1.00 88.31 96 LEU A N 1
ATOM 628 C CA . LEU A 1 96 ? 2.207 -10.472 1.673 1.00 88.31 96 LEU A CA 1
ATOM 629 C C . LEU A 1 96 ? 3.343 -9.872 0.833 1.00 88.31 96 LEU A C 1
ATOM 631 O O . LEU A 1 96 ? 3.871 -10.553 -0.041 1.00 88.31 96 LEU A O 1
ATOM 635 N N . GLY A 1 97 ? 3.783 -8.648 1.135 1.00 85.81 97 GLY A N 1
ATOM 636 C CA . GLY A 1 97 ? 4.879 -7.985 0.421 1.00 85.81 97 GLY A CA 1
ATOM 637 C C . GLY A 1 97 ? 6.237 -8.681 0.572 1.00 85.81 97 GLY A C 1
ATOM 638 O O . GLY A 1 97 ? 7.088 -8.582 -0.313 1.00 85.81 97 GLY A O 1
ATOM 639 N N . LEU A 1 98 ? 6.452 -9.412 1.672 1.00 88.00 98 LEU A N 1
ATOM 640 C CA . LEU A 1 98 ? 7.654 -10.226 1.876 1.00 88.00 98 LEU A CA 1
ATOM 641 C C . LEU A 1 98 ? 7.528 -11.634 1.284 1.00 88.00 98 LEU A C 1
ATOM 643 O O . LEU A 1 98 ? 8.523 -12.171 0.793 1.00 88.00 98 LEU A O 1
ATOM 647 N N . ALA A 1 99 ? 6.335 -12.229 1.348 1.00 87.12 99 ALA A N 1
ATOM 648 C CA . ALA A 1 99 ? 6.084 -13.602 0.924 1.00 87.12 99 ALA A CA 1
ATOM 649 C C . ALA A 1 99 ? 5.914 -13.741 -0.595 1.00 87.12 99 ALA A C 1
ATOM 651 O O . ALA A 1 99 ? 6.310 -14.759 -1.161 1.00 87.12 99 ALA A O 1
ATOM 652 N N . LEU A 1 100 ? 5.340 -12.735 -1.261 1.00 82.75 100 LEU A N 1
ATOM 653 C CA . LEU A 1 100 ? 5.059 -12.810 -2.689 1.00 82.75 100 LEU A CA 1
ATOM 654 C C . LEU A 1 100 ? 6.316 -12.506 -3.531 1.00 82.75 100 LEU A C 1
ATOM 656 O O . LEU A 1 100 ? 7.051 -11.540 -3.267 1.00 82.75 100 LEU A O 1
ATOM 660 N N . PRO A 1 101 ? 6.606 -13.330 -4.555 1.00 75.00 101 PRO A N 1
ATOM 661 C CA . PRO A 1 101 ? 7.666 -13.037 -5.507 1.00 75.00 101 PRO A CA 1
ATOM 662 C C . PRO A 1 101 ? 7.284 -11.824 -6.365 1.00 75.00 101 PRO A C 1
ATOM 664 O O . PRO A 1 101 ? 6.170 -11.736 -6.870 1.00 75.00 101 PRO A O 1
ATOM 667 N N . ALA A 1 102 ? 8.233 -10.904 -6.537 1.00 74.94 102 ALA A N 1
ATOM 668 C CA . ALA A 1 102 ? 8.109 -9.736 -7.408 1.00 74.94 102 ALA A CA 1
ATOM 669 C C . ALA A 1 102 ? 9.313 -9.728 -8.368 1.00 74.94 102 ALA A C 1
ATOM 671 O O . ALA A 1 102 ? 10.340 -9.117 -8.046 1.00 74.94 102 ALA A O 1
ATOM 672 N N . PRO A 1 103 ? 9.258 -10.496 -9.475 1.00 69.81 103 PRO A N 1
ATOM 673 C CA . PRO A 1 103 ? 10.324 -10.496 -10.474 1.00 69.81 103 PRO A CA 1
ATOM 674 C C . PRO A 1 103 ? 10.549 -9.069 -10.997 1.00 69.81 103 PRO A C 1
ATOM 676 O O . PRO A 1 103 ? 9.605 -8.295 -11.121 1.00 69.81 103 PRO A O 1
ATOM 679 N N . GLY A 1 104 ? 11.810 -8.687 -11.207 1.00 71.31 104 GLY A N 1
ATOM 680 C CA . GLY A 1 104 ? 12.186 -7.335 -11.644 1.00 71.31 104 GLY A CA 1
ATOM 681 C C . GLY A 1 104 ? 12.252 -6.268 -10.540 1.00 71.31 104 GLY A C 1
ATOM 682 O O . GLY A 1 104 ? 12.889 -5.237 -10.738 1.00 71.31 104 GLY A O 1
ATOM 683 N N . PHE A 1 105 ? 11.697 -6.506 -9.343 1.00 76.88 105 PHE A N 1
ATOM 684 C CA . PHE A 1 105 ? 11.742 -5.517 -8.260 1.00 76.88 105 PHE A CA 1
ATOM 685 C C . PHE A 1 105 ? 12.992 -5.686 -7.376 1.00 76.88 105 PHE A C 1
ATOM 687 O O . PHE A 1 105 ? 13.213 -6.766 -6.810 1.00 76.88 105 PHE A O 1
ATOM 694 N N . PRO A 1 106 ? 13.813 -4.636 -7.165 1.00 83.88 106 PRO A N 1
ATOM 695 C CA . PRO A 1 106 ? 14.992 -4.737 -6.312 1.00 83.88 106 PRO A CA 1
ATOM 696 C C . PRO A 1 1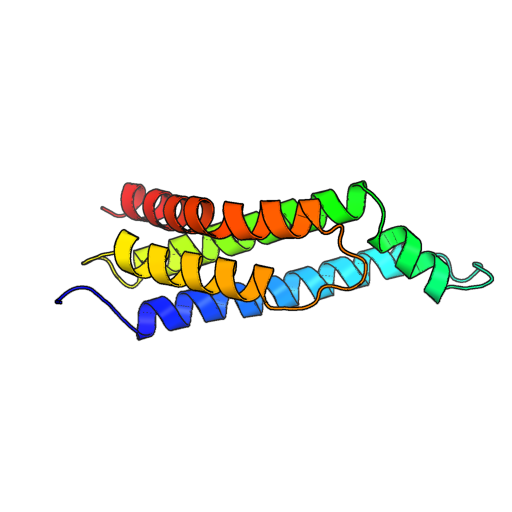06 ? 14.634 -5.203 -4.897 1.00 83.88 106 PRO A C 1
ATOM 698 O O . PRO A 1 106 ? 13.820 -4.586 -4.205 1.00 83.88 106 PRO A O 1
ATOM 701 N N . ARG A 1 107 ? 15.301 -6.261 -4.412 1.00 85.75 107 ARG A N 1
ATOM 702 C CA . ARG A 1 107 ? 15.023 -6.864 -3.091 1.00 85.75 107 ARG A CA 1
ATOM 703 C C . ARG A 1 107 ? 15.020 -5.837 -1.954 1.00 85.75 107 ARG A C 1
ATOM 705 O O . ARG A 1 107 ? 14.210 -5.951 -1.039 1.00 85.75 107 ARG A O 1
ATOM 712 N N . ARG A 1 108 ? 15.915 -4.843 -2.012 1.00 87.00 108 ARG A N 1
ATOM 713 C CA . ARG A 1 108 ? 16.010 -3.760 -1.018 1.00 87.00 108 ARG A CA 1
ATOM 714 C C . ARG A 1 108 ? 14.751 -2.893 -0.996 1.00 87.00 108 ARG A C 1
ATOM 716 O O . ARG A 1 108 ? 14.233 -2.634 0.084 1.00 87.00 108 ARG A O 1
ATOM 723 N N . LEU A 1 109 ? 14.239 -2.510 -2.168 1.00 85.12 109 LEU A N 1
ATOM 724 C CA . LEU A 1 109 ? 13.001 -1.736 -2.285 1.00 85.12 109 LEU A CA 1
ATOM 725 C C . LEU A 1 109 ? 11.799 -2.550 -1.815 1.00 85.12 109 LEU A C 1
ATOM 727 O O . LEU A 1 109 ? 10.989 -2.035 -1.057 1.00 85.12 109 LEU A O 1
ATOM 731 N N . ARG A 1 110 ? 11.729 -3.841 -2.162 1.00 85.50 110 ARG A N 1
ATOM 732 C CA . ARG A 1 110 ? 10.662 -4.728 -1.673 1.00 85.50 110 ARG A CA 1
ATOM 733 C C . ARG A 1 110 ? 10.621 -4.796 -0.144 1.00 85.50 110 ARG A C 1
ATOM 735 O O . ARG A 1 110 ? 9.554 -4.662 0.444 1.00 85.50 110 ARG A O 1
ATOM 742 N N . ILE A 1 111 ? 11.777 -4.971 0.503 1.00 87.81 111 ILE A N 1
ATOM 743 C CA . ILE A 1 111 ? 11.866 -4.993 1.972 1.00 87.81 111 ILE A CA 1
ATOM 744 C C . ILE A 1 111 ? 11.456 -3.636 2.552 1.00 87.81 111 ILE A C 1
ATOM 746 O O . ILE A 1 111 ? 10.644 -3.595 3.472 1.00 87.81 111 ILE A O 1
ATOM 750 N N . ALA A 1 112 ? 11.979 -2.534 2.006 1.00 88.88 112 ALA A N 1
ATOM 751 C CA . ALA A 1 112 ? 11.645 -1.191 2.472 1.00 88.88 112 ALA A CA 1
ATOM 752 C C . ALA A 1 112 ? 10.136 -0.911 2.369 1.00 88.88 112 ALA A C 1
ATOM 754 O O . ALA A 1 112 ? 9.532 -0.448 3.332 1.00 88.88 112 ALA A O 1
ATOM 755 N N . MET A 1 113 ? 9.517 -1.269 1.244 1.00 89.62 113 MET A N 1
ATOM 756 C CA . MET A 1 113 ? 8.083 -1.112 1.003 1.00 89.62 113 MET A CA 1
ATOM 757 C C . MET A 1 113 ? 7.230 -1.966 1.943 1.00 89.62 113 MET A C 1
ATOM 759 O O . MET A 1 113 ? 6.274 -1.466 2.537 1.00 89.62 113 MET A O 1
ATOM 763 N N . ALA A 1 114 ? 7.596 -3.235 2.137 1.00 89.19 114 ALA A N 1
ATOM 764 C CA . ALA A 1 114 ? 6.883 -4.112 3.058 1.00 89.19 114 ALA A CA 1
ATOM 765 C C . ALA A 1 114 ? 6.941 -3.584 4.501 1.00 89.19 114 ALA A C 1
ATOM 767 O O . ALA A 1 114 ? 5.926 -3.573 5.197 1.00 89.19 114 ALA A O 1
ATOM 768 N N . LEU A 1 115 ? 8.101 -3.084 4.939 1.00 91.19 115 LEU A N 1
ATOM 769 C CA . LEU A 1 115 ? 8.259 -2.476 6.263 1.00 91.19 115 LEU A CA 1
ATOM 770 C C . LEU A 1 115 ? 7.529 -1.132 6.386 1.00 91.19 115 LEU A C 1
ATOM 772 O O . LEU A 1 115 ? 6.993 -0.834 7.449 1.00 91.19 115 LEU A O 1
ATOM 776 N N . ALA A 1 116 ? 7.463 -0.344 5.311 1.00 92.19 116 ALA A N 1
ATOM 777 C CA . ALA A 1 116 ? 6.718 0.913 5.273 1.00 92.19 116 ALA A CA 1
ATOM 778 C C . ALA A 1 116 ? 5.194 0.706 5.299 1.00 92.19 116 ALA A C 1
ATOM 780 O O . ALA A 1 116 ? 4.459 1.615 5.680 1.00 92.19 116 ALA A O 1
ATOM 781 N N . THR A 1 117 ? 4.708 -0.487 4.944 1.00 92.31 117 THR A N 1
ATOM 782 C CA . THR A 1 117 ? 3.270 -0.767 4.831 1.00 92.31 117 THR A CA 1
ATOM 783 C C . THR A 1 117 ? 2.545 -0.545 6.161 1.00 92.31 117 THR A C 1
ATOM 785 O O . THR A 1 117 ? 1.556 0.182 6.222 1.00 92.31 117 THR A O 1
ATOM 788 N N . LEU A 1 118 ? 3.063 -1.104 7.256 1.00 92.06 118 LEU A N 1
ATOM 789 C CA . LEU A 1 118 ? 2.448 -0.989 8.579 1.00 92.06 118 LEU A CA 1
ATOM 790 C C . LEU A 1 118 ? 2.346 0.461 9.104 1.00 92.06 118 LEU A C 1
ATOM 792 O O . LEU A 1 118 ? 1.229 0.881 9.416 1.00 92.06 118 LEU A O 1
ATOM 796 N N . PRO A 1 119 ? 3.432 1.260 9.178 1.00 95.00 119 PRO A N 1
ATOM 797 C CA . PRO A 1 119 ? 3.334 2.643 9.642 1.00 95.00 119 PRO A CA 1
ATOM 798 C C . PRO A 1 119 ? 2.471 3.515 8.723 1.00 95.00 119 PRO A C 1
ATOM 800 O O . PRO A 1 119 ? 1.755 4.377 9.223 1.00 95.00 119 PRO A O 1
ATOM 803 N N . VAL A 1 120 ? 2.465 3.277 7.407 1.00 94.94 120 VAL A N 1
ATOM 804 C CA . VAL A 1 120 ? 1.615 4.038 6.476 1.00 94.94 120 VAL A CA 1
ATOM 805 C C . VAL A 1 120 ? 0.140 3.681 6.631 1.00 94.94 120 VAL A C 1
ATOM 807 O O . VAL A 1 120 ? -0.705 4.572 6.637 1.00 94.94 120 VAL A O 1
ATOM 810 N N . THR A 1 121 ? -0.188 2.407 6.848 1.00 94.56 121 THR A N 1
ATOM 811 C CA . THR A 1 121 ? -1.576 1.995 7.116 1.00 94.56 121 THR A CA 1
ATOM 812 C C . THR A 1 121 ? -2.087 2.634 8.414 1.00 94.56 121 THR A C 1
ATOM 814 O O . THR A 1 121 ? -3.206 3.145 8.472 1.00 94.56 121 THR A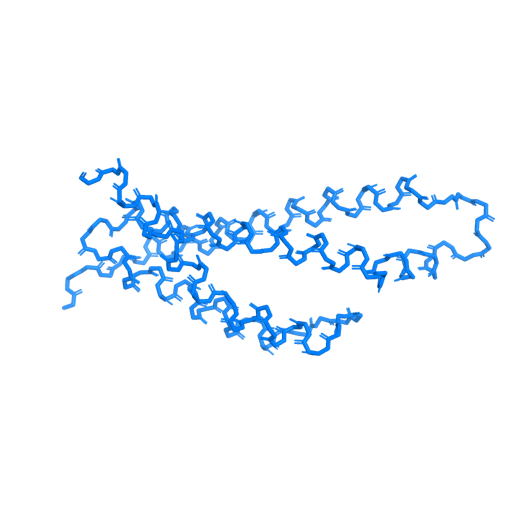 O 1
ATOM 817 N N . LEU A 1 122 ? -1.247 2.675 9.454 1.00 94.88 122 LEU A N 1
ATOM 818 C CA . LEU A 1 122 ? -1.566 3.357 10.712 1.00 94.88 122 LEU A CA 1
ATOM 819 C C . LEU A 1 122 ? -1.724 4.870 10.534 1.00 94.88 122 LEU A C 1
ATOM 821 O O . LEU A 1 122 ? -2.662 5.447 11.085 1.00 94.88 122 LEU A O 1
ATOM 825 N N . ALA A 1 123 ? -0.849 5.503 9.750 1.00 94.38 123 ALA A N 1
ATOM 826 C CA . ALA A 1 123 ? -0.943 6.925 9.434 1.00 94.38 123 ALA A CA 1
ATOM 827 C C . ALA A 1 123 ? -2.245 7.257 8.691 1.00 94.38 123 ALA A C 1
ATOM 829 O O . ALA A 1 123 ? -2.868 8.271 8.987 1.00 94.38 123 ALA A O 1
ATOM 830 N N . GLY A 1 124 ? -2.690 6.384 7.784 1.00 92.31 124 GLY A N 1
ATOM 831 C CA . GLY A 1 124 ? -3.969 6.527 7.091 1.00 92.31 124 GLY A CA 1
ATOM 832 C C . GLY A 1 124 ? -5.157 6.480 8.047 1.00 92.31 124 GLY A C 1
ATOM 833 O O . GLY A 1 124 ? -6.028 7.345 7.998 1.00 92.31 124 GLY A O 1
ATOM 834 N N . ALA A 1 125 ? -5.162 5.509 8.964 1.00 92.44 125 ALA A N 1
ATOM 835 C CA . ALA A 1 125 ? -6.201 5.407 9.985 1.00 92.44 125 ALA A CA 1
ATOM 836 C C . ALA A 1 125 ? -6.229 6.650 10.884 1.00 92.44 125 ALA A C 1
ATOM 838 O O . ALA A 1 125 ? -7.291 7.238 11.058 1.00 92.44 125 ALA A O 1
ATOM 839 N N . TRP A 1 126 ? -5.067 7.083 11.386 1.00 93.31 126 TRP A N 1
ATOM 840 C CA . TRP A 1 126 ? -4.937 8.293 12.203 1.00 93.31 126 TRP A CA 1
ATOM 841 C C . TRP A 1 126 ? -5.399 9.550 11.468 1.00 93.31 126 TRP A C 1
ATOM 843 O O . TRP A 1 126 ? -6.177 10.336 12.004 1.00 93.31 126 TRP A O 1
ATOM 853 N N . GLY A 1 127 ? -4.944 9.722 10.227 1.00 88.19 127 GLY A N 1
ATOM 854 C CA . GLY A 1 127 ? -5.251 10.886 9.410 1.00 88.19 127 GLY A CA 1
ATOM 855 C C . GLY A 1 127 ? -6.729 11.006 9.066 1.00 88.19 127 GLY A C 1
ATOM 856 O O . GLY A 1 127 ? -7.163 12.101 8.756 1.00 88.19 127 GLY A O 1
ATOM 857 N N . LEU A 1 128 ? -7.516 9.932 9.134 1.00 85.69 128 LEU A N 1
ATOM 858 C CA . LEU A 1 128 ? -8.961 10.028 8.952 1.00 85.69 128 LEU A CA 1
ATOM 859 C C . LEU A 1 128 ? -9.699 10.171 10.286 1.00 85.69 128 LEU A C 1
ATOM 861 O O . LEU A 1 128 ? -10.574 11.025 10.407 1.00 85.69 128 LEU A O 1
ATOM 865 N N . THR A 1 129 ? -9.317 9.402 11.310 1.00 84.62 129 THR A N 1
ATOM 866 C CA . THR A 1 129 ? -9.966 9.476 12.628 1.00 84.62 129 THR A CA 1
ATOM 867 C C . THR A 1 129 ? -9.767 10.823 13.309 1.00 84.62 129 THR A C 1
ATOM 869 O O . THR A 1 129 ? -10.663 11.271 14.014 1.00 84.62 129 THR A O 1
ATOM 872 N N . ALA A 1 130 ? -8.636 11.494 13.076 1.00 81.88 130 ALA A N 1
ATOM 873 C CA . ALA A 1 130 ? -8.371 12.831 13.601 1.00 81.88 130 ALA A CA 1
ATOM 874 C C . ALA A 1 130 ? -9.291 13.921 13.017 1.00 81.88 130 ALA A C 1
ATOM 876 O O . ALA A 1 130 ? -9.433 14.972 13.632 1.00 81.88 130 ALA A O 1
ATOM 877 N N . PHE A 1 131 ? -9.908 13.693 11.851 1.00 76.88 131 PHE A N 1
ATOM 878 C CA . PHE A 1 131 ? -10.796 14.665 11.196 1.00 76.88 131 PHE A CA 1
ATOM 879 C C . PHE A 1 131 ? -12.284 14.345 11.369 1.00 76.88 131 PHE A C 1
ATOM 881 O O . PHE A 1 131 ? -13.121 15.215 11.142 1.00 76.88 131 PHE A O 1
ATOM 888 N N . THR A 1 132 ? -12.627 13.108 11.738 1.00 77.06 132 THR A N 1
ATOM 889 C CA . THR A 1 132 ? -14.021 12.664 11.910 1.00 77.06 132 THR A CA 1
ATOM 890 C C . THR A 1 132 ? -14.446 12.499 13.371 1.00 77.06 132 THR A C 1
ATOM 892 O O . THR A 1 132 ? -15.602 12.151 13.611 1.00 77.06 132 THR A O 1
ATOM 895 N N . GLY A 1 133 ? -13.512 12.644 14.317 1.00 58.22 133 GLY A N 1
ATOM 896 C CA . GLY A 1 133 ? -13.715 12.457 15.760 1.00 58.22 133 GLY A CA 1
ATOM 897 C C . GLY A 1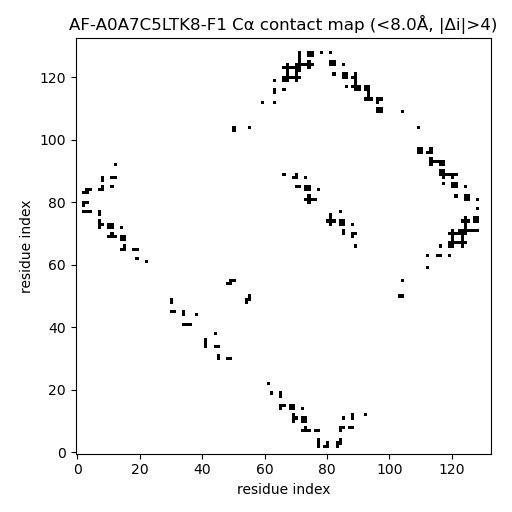 133 ? -13.983 13.740 16.531 1.00 58.22 133 GLY A C 1
ATOM 898 O O . GLY A 1 133 ? -13.627 14.827 16.027 1.00 58.22 133 GLY A O 1
#

Foldseek 3Di:
DPQADPVLLVQLLVLLVVQLVVCVVVLLVVLLVVQDPPPPDSVVSSLCSCLDPVNLVVNLVSSLVSLLQSLQSSLVVGVSHSQVSLQVSLLVQLVCLQPDDDPSDPPVSSNVSSVSSRVSSNNSSCVNSVVVD